Protein AF-A0A7Y4T5N9-F1 (afdb_monomer)

Mean predicted aligned error: 11.39 Å

pLDDT: mean 72.99, std 21.0, range [27.33, 95.25]

Secondary structure (DSSP, 8-state):
------------S----BSS-----TTTHHHHHHHHTS---S-EEEEE-TT-SSB-TTTT--SS-TTEEEEE----TTGGGT-HHHHHHHHHHHHHT--

Radius of gyration: 16.9 Å; Cα contacts (8 Å, |Δi|>4): 112; chains: 1; bounding box: 36×58×36 Å

Nearest PDB structures (foldseek):
  6s6e-assembly2_B  TM=6.732E-01  e=2.673E+00  synthetic construct
  7qxr-assembly2_B  TM=7.041E-01  e=4.263E+00  synthetic construct
  7ome-assembly1_A  TM=6.349E-01  e=3.988E+00  synthetic construct
  5h3b-assembly2_B  TM=4.689E-01  e=6.360E+00  Haemophilus influenzae Rd KW20

Solvent-accessible surface area (backbone atoms only — not comparable to full-atom values): 6291 Å² total; per-residue (Å²): 135,90,79,92,77,78,91,79,70,92,76,63,32,45,46,90,50,56,72,81,65,92,69,81,49,84,77,54,54,62,56,52,53,58,56,28,59,55,80,79,93,62,86,41,76,41,75,42,21,87,60,28,84,59,47,34,42,74,16,68,46,50,91,60,54,88,67,52,47,78,44,83,48,94,37,41,63,75,41,57,81,68,36,68,70,51,51,49,51,51,50,52,56,58,61,68,72,76,118

Foldseek 3Di:
DDDDDDPPDDDFWAAFDWDPDPPPPVPVVVVSRVVRNDDDPDQAEQEFECQENTTHRVSSDTPPDPRYHYHYDHDYPVCCVPPPVNVVVVCVVVVVVPD

Sequence (99 aa):
MVPRGSPRGEGGPLKLLQKRLRRRCDVCLPRVDERNRRLIRVPVTAIWSRADGIVDWRACIDPHDRDIDHVEVRATHLSLGFDPHVLRIVANRLGTQNR

Structure (mmCIF, N/CA/C/O backbone):
data_AF-A0A7Y4T5N9-F1
#
_entry.id   AF-A0A7Y4T5N9-F1
#
loop_
_atom_site.group_PDB
_atom_site.id
_atom_site.type_symbol
_atom_site.label_atom_id
_atom_site.label_alt_id
_atom_site.label_comp_id
_atom_site.label_asym_id
_atom_site.label_entity_id
_atom_site.label_seq_id
_atom_site.pdbx_PDB_ins_code
_atom_site.Cartn_x
_atom_site.Cartn_y
_atom_site.Cartn_z
_atom_site.occupancy
_atom_site.B_iso_or_equiv
_atom_site.auth_seq_id
_atom_site.auth_comp_id
_atom_site.auth_asym_id
_atom_site.auth_atom_id
_atom_site.pdbx_PDB_model_num
ATOM 1 N N . MET A 1 1 ? 2.273 -46.157 7.902 1.00 27.33 1 MET A N 1
ATOM 2 C CA . MET A 1 1 ? 1.636 -46.360 6.586 1.00 27.33 1 MET A CA 1
ATOM 3 C C . MET A 1 1 ? 1.340 -44.979 5.989 1.00 27.33 1 MET A C 1
ATOM 5 O O . MET A 1 1 ? 0.471 -44.322 6.528 1.00 27.33 1 MET A O 1
ATOM 9 N N . VAL A 1 2 ? 2.105 -44.576 4.948 1.00 37.97 2 VAL A N 1
ATOM 10 C CA . VAL A 1 2 ? 1.936 -43.435 3.984 1.00 37.97 2 VAL A CA 1
ATOM 11 C C . VAL A 1 2 ? 1.943 -41.975 4.540 1.00 37.97 2 VAL A C 1
ATOM 13 O O . VAL A 1 2 ? 1.308 -41.729 5.553 1.00 37.97 2 VAL A O 1
ATOM 16 N N . PRO A 1 3 ? 2.524 -40.954 3.854 1.00 44.34 3 PRO A N 1
ATOM 17 C CA . PRO A 1 3 ? 3.804 -40.896 3.136 1.00 44.34 3 PRO A CA 1
ATOM 18 C C . PRO A 1 3 ? 4.675 -39.652 3.470 1.00 44.34 3 PRO A C 1
ATOM 20 O O . PRO A 1 3 ? 4.283 -38.711 4.153 1.00 44.34 3 PRO A O 1
ATOM 23 N N . ARG A 1 4 ? 5.868 -39.657 2.864 1.00 43.62 4 ARG A N 1
ATOM 24 C CA . ARG A 1 4 ? 6.808 -38.544 2.666 1.00 43.62 4 ARG A CA 1
ATOM 25 C C . ARG A 1 4 ? 6.113 -37.321 2.041 1.00 43.62 4 ARG A C 1
ATOM 27 O O . ARG A 1 4 ? 5.501 -37.444 0.983 1.00 43.62 4 ARG A O 1
ATOM 34 N N . GLY A 1 5 ? 6.302 -36.148 2.641 1.00 29.03 5 GLY A N 1
ATOM 35 C CA . GLY A 1 5 ? 6.048 -34.839 2.038 1.00 29.03 5 GLY A CA 1
ATOM 36 C C . GLY A 1 5 ? 7.304 -33.979 2.178 1.00 29.03 5 GLY A C 1
ATOM 37 O O . GLY A 1 5 ? 7.780 -33.753 3.283 1.00 29.03 5 GLY A O 1
ATOM 38 N N . SER A 1 6 ? 7.885 -33.590 1.049 1.00 35.12 6 SER A N 1
ATOM 39 C CA . SER A 1 6 ? 9.16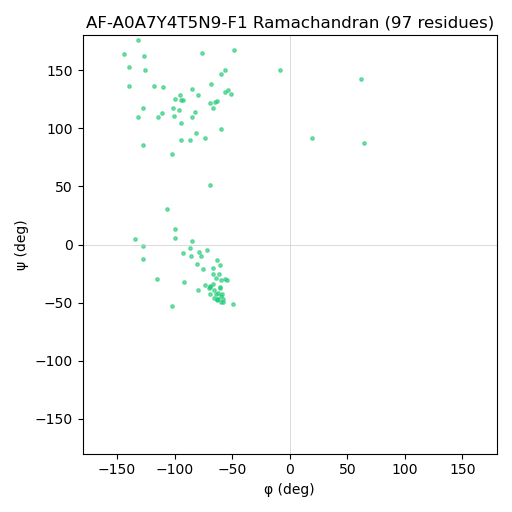3 -32.883 0.893 1.00 35.12 6 SER A CA 1
ATOM 40 C C . SER A 1 6 ? 9.229 -31.557 1.673 1.00 35.12 6 SER A C 1
ATOM 42 O O . SER A 1 6 ? 8.201 -30.881 1.761 1.00 35.12 6 SER A O 1
ATOM 44 N N . PRO A 1 7 ? 10.412 -31.097 2.139 1.00 34.56 7 PRO A N 1
ATOM 45 C CA . PRO A 1 7 ? 10.547 -29.763 2.708 1.00 34.56 7 PRO A CA 1
ATOM 46 C C . PRO A 1 7 ? 10.499 -28.756 1.553 1.00 34.56 7 PRO A C 1
ATOM 48 O O . PRO A 1 7 ? 11.499 -28.477 0.893 1.00 34.56 7 PRO A O 1
ATOM 51 N N . ARG A 1 8 ? 9.305 -28.257 1.226 1.00 36.78 8 ARG A N 1
ATOM 52 C CA . ARG A 1 8 ? 9.162 -27.151 0.277 1.00 36.78 8 ARG A CA 1
ATOM 53 C C . ARG A 1 8 ? 9.421 -25.836 1.003 1.00 36.78 8 ARG A C 1
ATOM 55 O O . ARG A 1 8 ? 8.516 -25.270 1.595 1.00 36.78 8 ARG A O 1
ATOM 62 N N . GLY A 1 9 ? 10.669 -25.390 0.880 1.00 32.03 9 GLY A N 1
ATOM 63 C CA . GLY A 1 9 ? 11.011 -24.012 0.528 1.00 32.03 9 GLY A CA 1
ATOM 64 C C . GLY A 1 9 ? 10.603 -22.941 1.529 1.00 32.03 9 GLY A C 1
ATOM 65 O O . GLY A 1 9 ? 9.570 -22.298 1.379 1.00 32.03 9 GLY A O 1
ATOM 66 N N . GLU A 1 10 ? 11.491 -22.711 2.487 1.00 32.44 10 GLU A N 1
ATOM 67 C CA . GLU A 1 10 ? 11.566 -21.508 3.314 1.00 32.44 10 GLU A CA 1
ATOM 68 C C . GLU A 1 10 ? 11.627 -20.243 2.442 1.00 32.44 10 GLU A C 1
ATOM 70 O O . GLU A 1 10 ? 12.389 -20.203 1.475 1.00 32.44 10 GLU A O 1
ATOM 75 N N . GLY A 1 11 ? 10.821 -19.219 2.745 1.00 29.94 11 GLY A N 1
ATOM 76 C CA . GLY A 1 11 ? 10.531 -18.178 1.751 1.00 29.94 11 GLY A CA 1
ATOM 77 C C . GLY A 1 11 ? 10.590 -16.696 2.131 1.00 29.94 11 GLY A C 1
ATOM 78 O O . GLY A 1 11 ? 10.220 -15.955 1.243 1.00 29.94 11 GLY A O 1
ATOM 79 N N . GLY A 1 12 ? 10.997 -16.287 3.350 1.00 36.72 12 GLY A N 1
ATOM 80 C CA . GLY A 1 12 ? 10.966 -14.940 4.017 1.00 36.72 12 GLY A CA 1
ATOM 81 C C . GLY A 1 12 ? 10.576 -13.591 3.301 1.00 36.72 12 GLY A C 1
ATOM 82 O O . GLY A 1 12 ? 10.897 -13.423 2.132 1.00 36.72 12 GLY A O 1
ATOM 83 N N . PRO A 1 13 ? 9.996 -12.584 4.024 1.00 53.25 13 PRO A N 1
ATOM 84 C CA . PRO A 1 13 ? 9.139 -11.443 3.582 1.00 53.25 13 PRO A CA 1
ATOM 85 C C . PRO A 1 13 ? 9.412 -10.474 2.405 1.00 53.25 13 PRO A C 1
ATOM 87 O O . PRO A 1 13 ? 10.510 -10.348 1.882 1.00 53.25 13 PRO A O 1
ATOM 90 N N . LEU A 1 14 ? 8.357 -9.707 2.060 1.00 40.00 14 LEU A N 1
ATOM 91 C CA . LEU A 1 14 ? 8.236 -8.465 1.247 1.00 40.00 14 LEU A CA 1
ATOM 92 C C . LEU A 1 14 ? 9.378 -8.117 0.285 1.00 40.00 14 LEU A C 1
ATOM 94 O O . LEU A 1 14 ? 10.300 -7.367 0.612 1.00 40.00 14 LEU A O 1
ATOM 98 N N . LYS A 1 15 ? 9.285 -8.559 -0.971 1.00 44.22 15 LYS A N 1
ATOM 99 C CA . LYS A 1 15 ? 10.262 -8.158 -1.994 1.00 44.22 15 LYS A CA 1
ATOM 100 C C . LYS A 1 15 ? 10.167 -6.640 -2.185 1.00 44.22 15 LYS A C 1
ATOM 102 O O . LYS A 1 15 ? 9.126 -6.133 -2.530 1.00 44.22 15 LYS A O 1
ATOM 107 N N . LEU A 1 16 ? 11.228 -5.862 -2.035 1.00 44.16 16 LEU A N 1
ATOM 108 C CA . LEU A 1 16 ? 11.256 -4.515 -2.621 1.00 44.16 16 LEU A CA 1
ATOM 109 C C . LEU A 1 16 ? 11.947 -4.652 -3.973 1.00 44.16 16 LEU A C 1
ATOM 111 O O . LEU A 1 16 ? 13.170 -4.581 -4.045 1.00 44.16 16 LEU A O 1
ATOM 115 N N . LEU A 1 17 ? 11.189 -4.914 -5.045 1.00 41.47 17 LEU A N 1
ATOM 116 C CA . LEU A 1 17 ? 11.773 -5.000 -6.385 1.00 41.47 17 LEU A CA 1
ATOM 117 C C . LEU A 1 17 ? 10.984 -4.178 -7.410 1.00 41.47 17 LEU A C 1
ATOM 119 O O . LEU A 1 17 ? 9.865 -4.509 -7.798 1.00 41.47 17 LEU A O 1
ATOM 123 N N . GLN A 1 18 ? 11.617 -3.086 -7.841 1.00 46.84 18 GLN A N 1
ATOM 124 C CA . GLN A 1 18 ? 11.142 -2.161 -8.866 1.00 46.84 18 GLN A CA 1
ATOM 125 C C . GLN A 1 18 ? 11.139 -2.820 -10.251 1.00 46.84 18 GLN A C 1
ATOM 127 O O . GLN A 1 18 ? 12.073 -3.526 -10.639 1.00 46.84 18 GLN A O 1
ATOM 132 N N . LYS A 1 19 ? 10.077 -2.573 -11.022 1.00 43.44 19 LYS A N 1
ATOM 133 C CA . LYS A 1 19 ? 9.712 -3.379 -12.197 1.00 43.44 19 LYS A CA 1
ATOM 134 C C . LYS A 1 19 ? 10.385 -2.969 -13.515 1.00 43.44 19 LYS A C 1
ATOM 136 O O . LYS A 1 19 ? 10.165 -3.638 -14.521 1.00 43.44 19 LYS A O 1
ATOM 141 N N . ARG A 1 20 ? 11.202 -1.907 -13.562 1.00 42.50 20 ARG A N 1
ATOM 142 C CA . ARG A 1 20 ? 11.704 -1.368 -14.851 1.00 42.50 20 ARG A CA 1
ATOM 143 C C . ARG A 1 20 ? 13.208 -1.179 -15.019 1.00 42.50 20 ARG A C 1
ATOM 145 O O . ARG A 1 20 ? 13.639 -0.873 -16.123 1.00 42.50 20 ARG A O 1
ATOM 152 N N . LEU A 1 21 ? 14.016 -1.472 -14.004 1.00 45.62 21 LEU A N 1
ATOM 153 C CA . LEU A 1 21 ? 15.474 -1.532 -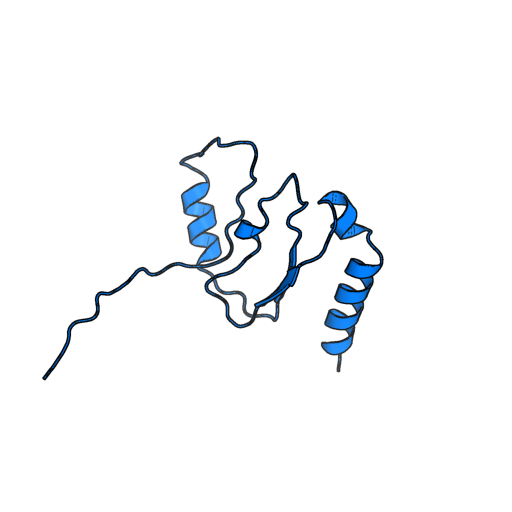14.131 1.00 45.62 21 LEU A CA 1
ATOM 154 C C . LEU A 1 21 ? 15.951 -2.876 -13.581 1.00 45.62 21 LEU A C 1
ATOM 156 O O . LEU A 1 21 ? 16.328 -2.996 -12.421 1.00 45.62 21 LEU A O 1
ATOM 160 N N . ARG A 1 22 ? 15.944 -3.910 -14.433 1.00 49.62 22 ARG A N 1
ATOM 161 C CA . ARG A 1 22 ? 16.587 -5.211 -14.170 1.00 49.62 22 ARG A CA 1
ATOM 162 C C . ARG A 1 22 ? 18.117 -5.082 -14.164 1.00 49.62 22 ARG A C 1
ATOM 164 O O . ARG A 1 22 ? 18.809 -5.833 -14.839 1.00 49.62 22 ARG A O 1
ATOM 171 N N . ARG A 1 23 ? 18.674 -4.145 -13.400 1.00 51.66 23 ARG A N 1
ATOM 172 C CA . ARG A 1 23 ? 20.056 -4.276 -12.947 1.00 51.66 23 ARG A CA 1
ATOM 173 C C . ARG A 1 23 ? 19.988 -5.095 -11.670 1.00 51.66 23 ARG A C 1
ATOM 175 O O . ARG A 1 23 ? 19.796 -4.553 -10.586 1.00 51.66 23 ARG A O 1
ATOM 182 N N . ARG A 1 24 ? 20.070 -6.423 -11.817 1.00 58.50 24 ARG A N 1
ATOM 183 C CA . ARG A 1 24 ? 20.454 -7.285 -10.697 1.00 58.50 24 ARG A CA 1
ATOM 184 C C . ARG A 1 24 ? 21.838 -6.809 -10.281 1.00 58.50 24 ARG A C 1
ATOM 186 O O . ARG A 1 24 ? 22.811 -7.069 -10.972 1.00 58.50 24 ARG A O 1
ATOM 193 N N . CYS A 1 25 ? 21.901 -6.002 -9.235 1.00 60.84 25 CYS A N 1
ATOM 194 C CA . CYS A 1 25 ? 23.158 -5.777 -8.560 1.00 60.84 25 CYS A CA 1
ATOM 195 C C . CYS A 1 25 ? 23.333 -6.959 -7.609 1.00 60.84 25 CYS A C 1
ATOM 197 O O . CYS A 1 25 ? 22.555 -7.122 -6.667 1.00 60.84 25 CYS A O 1
ATOM 199 N N . ASP A 1 26 ? 24.345 -7.783 -7.862 1.00 63.59 26 ASP A N 1
ATOM 200 C CA . ASP A 1 26 ? 24.672 -8.939 -7.013 1.00 63.59 26 ASP A CA 1
ATOM 201 C C . ASP A 1 26 ? 25.012 -8.514 -5.575 1.00 63.59 26 ASP A C 1
ATOM 203 O O . ASP A 1 26 ? 24.925 -9.298 -4.638 1.00 63.59 26 ASP A O 1
ATOM 207 N N . VAL A 1 27 ? 25.323 -7.230 -5.391 1.00 66.12 27 VAL A N 1
ATOM 208 C CA . VAL A 1 27 ? 25.676 -6.625 -4.108 1.00 66.12 27 VAL A CA 1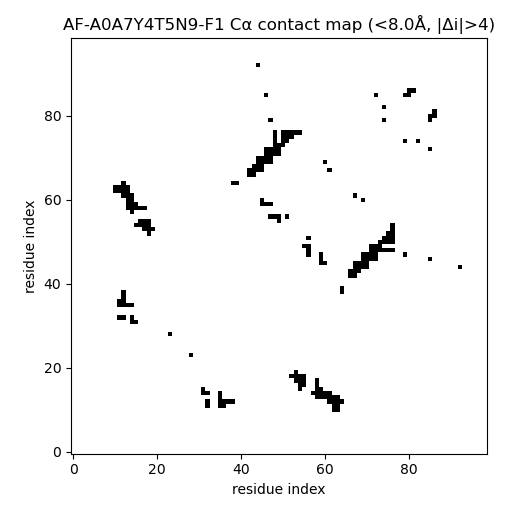
ATOM 209 C C . VAL A 1 27 ? 24.455 -6.314 -3.231 1.00 66.12 27 VAL A C 1
ATOM 211 O O . VAL A 1 27 ? 24.521 -6.476 -2.016 1.00 66.12 27 VAL A O 1
ATOM 214 N N . CYS A 1 28 ? 23.334 -5.837 -3.791 1.00 67.56 28 CYS A N 1
ATOM 215 C CA . CYS A 1 28 ? 22.221 -5.340 -2.962 1.00 67.56 28 CYS A CA 1
ATOM 216 C C . CYS A 1 28 ? 21.177 -6.417 -2.648 1.00 67.56 28 CYS A C 1
ATOM 218 O O . CYS A 1 28 ? 20.591 -6.390 -1.567 1.00 67.56 2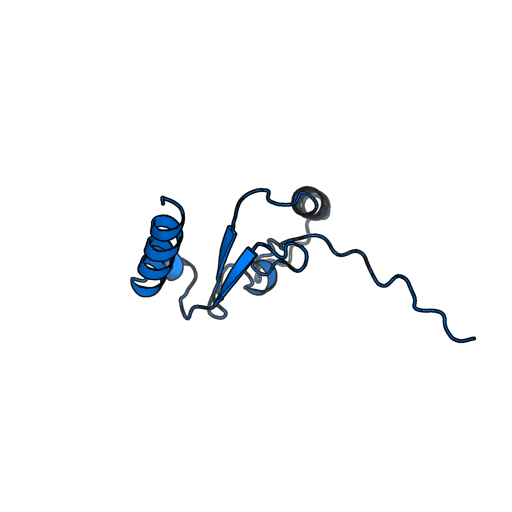8 CYS A O 1
ATOM 220 N N . LEU A 1 29 ? 20.955 -7.369 -3.561 1.00 71.75 29 LEU A N 1
ATOM 221 C CA . LEU A 1 29 ? 19.916 -8.394 -3.405 1.00 71.75 29 LEU A CA 1
ATOM 222 C C . LEU A 1 29 ? 20.086 -9.239 -2.128 1.00 71.75 29 LEU A C 1
ATOM 224 O O . LEU A 1 29 ? 19.112 -9.333 -1.382 1.00 71.75 29 LEU A O 1
ATOM 228 N N . PRO A 1 30 ? 21.289 -9.751 -1.787 1.00 76.94 30 PRO A N 1
ATOM 229 C CA . PRO A 1 30 ? 21.466 -10.527 -0.558 1.00 76.94 30 PRO A CA 1
ATOM 230 C C . PRO A 1 30 ? 21.136 -9.722 0.704 1.00 76.94 30 PRO A C 1
ATOM 232 O O . PRO A 1 30 ? 20.532 -10.242 1.637 1.00 76.94 30 PRO A O 1
ATOM 235 N N . ARG A 1 31 ? 21.472 -8.424 0.716 1.00 76.44 31 ARG A N 1
ATOM 236 C CA . ARG A 1 31 ? 21.191 -7.529 1.847 1.00 76.44 31 ARG A CA 1
ATOM 237 C C . ARG A 1 31 ? 19.699 -7.231 2.002 1.00 76.44 31 ARG A C 1
ATOM 239 O O . ARG A 1 31 ? 19.216 -7.111 3.126 1.00 76.44 31 ARG A O 1
ATOM 246 N N . VAL A 1 32 ? 18.974 -7.091 0.893 1.00 76.19 32 VAL A N 1
ATOM 247 C CA . VAL A 1 32 ? 17.514 -6.913 0.913 1.00 76.19 32 VAL A CA 1
ATOM 248 C C . VAL A 1 32 ? 16.842 -8.175 1.447 1.00 76.19 32 VAL A C 1
ATOM 250 O O . VAL A 1 32 ? 16.019 -8.072 2.353 1.00 76.19 32 VAL A O 1
ATOM 253 N N . ASP A 1 33 ? 17.253 -9.350 0.969 1.00 76.81 33 ASP A N 1
ATOM 254 C CA . ASP A 1 33 ? 16.715 -10.632 1.433 1.00 76.81 33 ASP A CA 1
ATOM 255 C C . ASP A 1 33 ? 17.002 -10.863 2.925 1.00 76.81 33 ASP A C 1
ATOM 257 O O . ASP A 1 33 ? 16.121 -11.283 3.676 1.00 76.81 33 ASP A O 1
ATOM 261 N N . GLU A 1 34 ? 18.209 -10.540 3.398 1.00 82.12 34 GLU A N 1
ATOM 262 C CA . GLU A 1 34 ? 18.551 -10.649 4.818 1.00 82.12 34 GLU A CA 1
ATOM 263 C C . GLU A 1 34 ? 17.726 -9.698 5.696 1.00 82.12 34 GLU A C 1
ATOM 265 O O . GLU A 1 34 ? 17.224 -10.106 6.747 1.00 82.12 34 GLU A O 1
ATOM 270 N N . ARG A 1 35 ? 17.527 -8.446 5.263 1.00 80.75 35 ARG A N 1
ATOM 271 C CA . ARG A 1 35 ? 16.644 -7.497 5.960 1.00 80.75 35 ARG A CA 1
ATOM 272 C C . ARG A 1 35 ? 15.224 -8.037 6.036 1.00 80.75 35 ARG A C 1
ATOM 274 O O . ARG A 1 35 ? 14.599 -7.960 7.089 1.00 80.75 35 ARG A O 1
ATOM 281 N N . ASN A 1 36 ? 14.735 -8.575 4.929 1.00 78.19 36 ASN A N 1
ATOM 282 C CA . ASN A 1 36 ? 13.382 -9.083 4.813 1.00 78.19 36 ASN A CA 1
ATOM 283 C C . ASN A 1 36 ? 13.117 -10.282 5.724 1.00 78.19 36 ASN A C 1
ATOM 285 O O . ASN A 1 36 ? 12.012 -10.419 6.221 1.00 78.19 36 ASN A O 1
ATOM 289 N N . ARG A 1 37 ? 14.121 -11.101 6.051 1.00 79.12 37 ARG A N 1
ATOM 290 C CA . ARG A 1 37 ? 13.964 -12.203 7.022 1.00 79.12 37 ARG A CA 1
ATOM 291 C C . ARG A 1 37 ? 13.621 -11.743 8.443 1.00 79.12 37 ARG A C 1
ATOM 293 O O . ARG A 1 37 ? 13.244 -12.570 9.270 1.00 79.12 37 ARG A O 1
ATOM 300 N N . ARG A 1 38 ? 13.758 -10.452 8.757 1.00 81.56 38 ARG A N 1
ATOM 301 C CA . ARG A 1 38 ? 13.377 -9.900 10.059 1.00 81.56 38 ARG A CA 1
ATOM 302 C C . ARG A 1 38 ? 11.889 -9.558 10.050 1.00 81.56 38 ARG A C 1
ATOM 304 O O . ARG A 1 38 ? 11.487 -8.593 9.409 1.00 81.56 38 ARG A O 1
ATOM 311 N N . LEU A 1 39 ? 11.109 -10.340 10.795 1.00 78.88 39 LEU A N 1
ATOM 312 C CA . LEU A 1 39 ? 9.672 -10.122 10.969 1.00 78.88 39 LEU A CA 1
ATOM 313 C C . LEU A 1 39 ? 9.376 -8.752 11.580 1.00 78.88 39 LEU A C 1
ATOM 315 O O . LEU A 1 39 ? 10.132 -8.246 12.421 1.00 78.88 39 LEU A O 1
ATOM 319 N N . ILE A 1 40 ? 8.249 -8.180 11.173 1.00 82.00 40 ILE A N 1
ATOM 320 C CA . ILE A 1 40 ? 7.753 -6.930 11.726 1.00 82.00 40 ILE A CA 1
ATOM 321 C C . ILE A 1 40 ? 6.959 -7.279 12.992 1.00 82.00 40 ILE A C 1
ATOM 323 O O . ILE A 1 40 ? 6.204 -8.239 13.023 1.00 82.00 40 ILE A O 1
ATOM 327 N N . ARG A 1 41 ? 7.191 -6.552 14.091 1.00 84.12 41 ARG A N 1
ATOM 328 C CA . ARG A 1 41 ? 6.573 -6.852 15.404 1.00 84.12 41 ARG A CA 1
ATOM 329 C C . ARG A 1 41 ? 5.369 -5.972 15.730 1.00 84.12 41 ARG A C 1
ATOM 331 O O . ARG A 1 41 ? 4.901 -5.970 16.862 1.00 84.12 41 ARG A O 1
ATOM 338 N N . VAL A 1 42 ? 4.956 -5.155 14.774 1.00 83.25 42 VAL A N 1
ATOM 339 C CA . VAL A 1 42 ? 3.852 -4.211 14.910 1.00 83.25 42 VAL A CA 1
ATOM 340 C C . VAL A 1 42 ? 2.864 -4.473 13.782 1.00 83.25 42 VAL A C 1
ATOM 342 O O . VAL A 1 42 ? 3.312 -4.868 12.705 1.00 83.25 42 VAL A O 1
ATOM 345 N N . PRO A 1 43 ? 1.562 -4.223 13.987 1.00 85.31 43 PRO A N 1
ATOM 346 C CA . PRO A 1 43 ? 0.574 -4.385 12.932 1.00 85.31 43 PRO A CA 1
ATOM 347 C C . PRO A 1 43 ? 0.938 -3.537 11.712 1.00 85.31 43 PRO A C 1
ATOM 349 O O . PRO A 1 43 ? 1.223 -2.341 11.835 1.00 85.31 43 PRO A O 1
ATOM 352 N N . VAL A 1 44 ? 0.912 -4.144 10.527 1.00 87.88 44 VAL A N 1
ATOM 353 C CA . VAL A 1 44 ? 1.214 -3.451 9.269 1.00 87.88 44 VAL A CA 1
ATOM 354 C C . VAL A 1 44 ? -0.001 -3.485 8.362 1.00 87.88 44 VAL A C 1
ATOM 356 O O . VAL A 1 44 ? -0.641 -4.514 8.177 1.00 87.88 44 VAL A O 1
ATOM 359 N N . THR A 1 45 ? -0.300 -2.350 7.738 1.00 90.56 45 THR A N 1
ATOM 360 C CA . THR A 1 45 ? -1.230 -2.292 6.610 1.00 90.56 45 THR A CA 1
ATOM 361 C C . THR A 1 45 ? -0.446 -1.968 5.345 1.00 90.56 45 THR A C 1
ATOM 363 O O . THR A 1 45 ? 0.093 -0.871 5.202 1.00 90.56 45 THR A O 1
ATOM 366 N N . ALA A 1 46 ? -0.377 -2.924 4.423 1.00 90.94 46 ALA A N 1
ATOM 367 C CA . ALA A 1 46 ? 0.274 -2.774 3.131 1.00 90.94 46 ALA A CA 1
ATOM 368 C C . ALA A 1 46 ? -0.760 -2.361 2.073 1.00 90.94 46 ALA A C 1
ATOM 370 O O . ALA A 1 46 ? -1.547 -3.181 1.601 1.00 90.94 46 ALA A O 1
ATOM 371 N N . ILE A 1 47 ? -0.750 -1.084 1.684 1.00 93.31 47 ILE A N 1
ATOM 372 C CA . ILE A 1 47 ? -1.609 -0.549 0.619 1.00 93.31 47 ILE A CA 1
ATOM 373 C C . ILE A 1 47 ? -0.834 -0.575 -0.701 1.00 93.31 47 ILE A C 1
ATOM 375 O O . ILE A 1 47 ? 0.258 -0.016 -0.789 1.00 93.31 47 ILE A O 1
ATOM 379 N N . TRP A 1 48 ? -1.382 -1.216 -1.732 1.00 92.75 48 TRP A N 1
ATOM 380 C CA . TRP A 1 48 ? -0.703 -1.390 -3.021 1.00 92.75 48 TRP A CA 1
ATOM 381 C C . TRP A 1 48 ? -1.669 -1.310 -4.202 1.00 92.75 48 TRP A C 1
ATOM 383 O O . TRP A 1 48 ? -2.882 -1.423 -4.049 1.00 92.75 48 TRP A O 1
ATOM 393 N N . SER A 1 49 ? -1.132 -1.117 -5.408 1.00 92.31 49 SER A N 1
ATOM 394 C CA . SER A 1 49 ? -1.931 -0.996 -6.630 1.00 92.31 49 SER A CA 1
ATOM 395 C C . SER A 1 49 ? -1.295 -1.726 -7.802 1.00 92.31 49 SER A C 1
ATOM 397 O O . SER A 1 49 ? -0.105 -1.577 -8.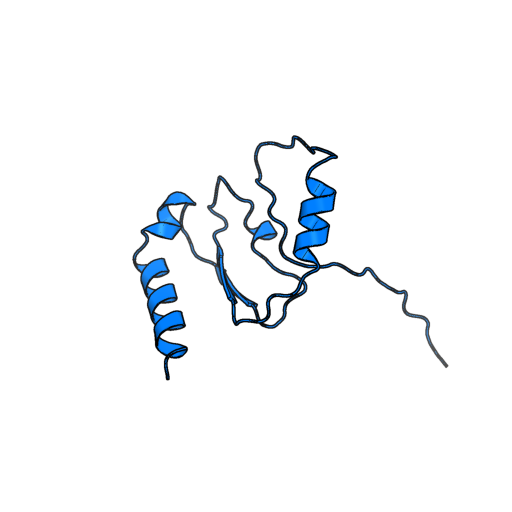073 1.00 92.31 49 SER A O 1
ATOM 399 N N . ARG A 1 50 ? -2.105 -2.458 -8.578 1.00 91.19 50 ARG A N 1
ATOM 400 C CA . ARG A 1 50 ? -1.645 -3.066 -9.843 1.00 91.19 50 ARG A CA 1
ATOM 401 C C . ARG A 1 50 ? -1.308 -2.036 -10.917 1.00 91.19 50 ARG A C 1
ATOM 403 O O . ARG A 1 50 ? -0.590 -2.378 -11.854 1.00 91.19 50 ARG A O 1
ATOM 410 N N . ALA A 1 51 ? -1.833 -0.818 -10.786 1.00 89.12 51 ALA A N 1
ATOM 411 C CA . ALA A 1 51 ? -1.551 0.306 -11.674 1.00 89.12 51 ALA A CA 1
ATOM 412 C C . ALA A 1 51 ? -0.271 1.074 -11.281 1.00 89.12 51 ALA A C 1
ATOM 414 O O . ALA A 1 51 ? 0.053 2.080 -11.914 1.00 89.12 51 ALA A O 1
ATOM 415 N N . ASP A 1 52 ? 0.467 0.623 -10.259 1.00 87.50 52 ASP A N 1
ATOM 416 C CA . ASP A 1 52 ? 1.783 1.169 -9.930 1.00 87.50 52 ASP A CA 1
ATOM 417 C C . ASP A 1 52 ? 2.792 0.853 -11.054 1.00 87.50 52 ASP A C 1
ATOM 419 O O . ASP A 1 52 ? 3.068 -0.305 -11.383 1.00 87.50 52 ASP A O 1
ATOM 423 N N . GLY A 1 53 ? 3.310 1.911 -11.684 1.00 85.00 53 GLY A N 1
ATOM 424 C CA . GLY A 1 53 ? 4.307 1.830 -12.753 1.00 85.00 53 GLY A CA 1
ATOM 425 C C . GLY A 1 53 ? 5.763 1.915 -12.278 1.00 85.00 53 GLY A C 1
ATOM 426 O O . GLY A 1 53 ? 6.668 1.735 -13.094 1.00 85.00 53 GLY A O 1
ATOM 427 N N . ILE A 1 54 ? 5.996 2.198 -10.994 1.00 88.12 54 ILE A N 1
ATOM 428 C CA . ILE A 1 54 ? 7.317 2.402 -10.383 1.00 88.12 54 ILE A CA 1
ATOM 429 C C . ILE A 1 54 ? 7.738 1.146 -9.612 1.00 88.12 54 ILE A C 1
ATOM 431 O O . ILE A 1 54 ? 8.811 0.582 -9.857 1.00 88.12 54 ILE A O 1
ATOM 435 N N . VAL A 1 55 ? 6.875 0.666 -8.717 1.00 83.56 55 VAL A N 1
ATOM 436 C CA . VAL A 1 55 ? 7.122 -0.500 -7.858 1.00 83.56 55 VAL A CA 1
ATOM 437 C C . VAL A 1 55 ? 6.236 -1.666 -8.302 1.00 83.56 55 VAL A C 1
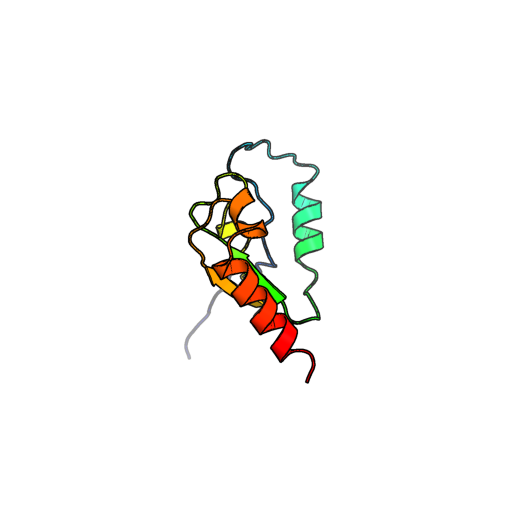ATOM 439 O O . VAL A 1 55 ? 5.054 -1.485 -8.578 1.00 83.56 55 VAL A O 1
ATOM 442 N N . ASP A 1 56 ? 6.783 -2.887 -8.399 1.00 85.38 56 ASP A N 1
ATOM 443 C CA . ASP A 1 56 ? 5.939 -4.058 -8.679 1.00 85.38 56 ASP A CA 1
ATOM 444 C C . ASP A 1 56 ? 5.058 -4.345 -7.459 1.00 85.38 56 ASP A C 1
ATOM 446 O O . ASP A 1 56 ? 5.566 -4.624 -6.379 1.00 85.38 56 ASP A O 1
ATOM 450 N N . TRP A 1 57 ? 3.739 -4.336 -7.625 1.00 85.19 57 TRP A N 1
ATOM 451 C CA . TRP A 1 57 ? 2.803 -4.620 -6.536 1.00 85.19 57 TRP A CA 1
ATOM 452 C C . TRP A 1 57 ? 3.035 -5.972 -5.853 1.00 85.19 57 TRP A C 1
ATOM 454 O O . TRP A 1 57 ? 2.789 -6.108 -4.661 1.00 85.19 57 TRP A O 1
ATOM 464 N N . ARG A 1 58 ? 3.551 -6.976 -6.582 1.00 85.06 58 ARG A N 1
ATOM 465 C CA . ARG A 1 58 ? 3.892 -8.293 -6.006 1.00 85.06 58 ARG A CA 1
ATOM 466 C C . ARG A 1 58 ? 4.958 -8.192 -4.930 1.00 85.06 58 ARG A C 1
ATOM 468 O O . ARG A 1 58 ? 5.084 -9.076 -4.094 1.00 85.06 58 ARG A O 1
ATOM 475 N N . ALA A 1 59 ? 5.760 -7.146 -5.022 1.00 81.50 59 ALA A N 1
ATOM 476 C CA . ALA A 1 59 ? 6.821 -6.858 -4.099 1.00 81.50 59 ALA A CA 1
ATOM 477 C C . ALA A 1 59 ? 6.238 -6.350 -2.754 1.00 81.50 59 ALA A C 1
ATOM 479 O O . ALA A 1 59 ? 6.671 -6.749 -1.677 1.00 81.50 59 ALA A O 1
ATOM 480 N N . CYS A 1 60 ? 5.132 -5.607 -2.812 1.00 80.62 60 CYS A N 1
ATOM 481 C CA . CYS A 1 60 ? 4.376 -5.151 -1.644 1.00 80.62 60 CYS A CA 1
ATOM 482 C C . CYS A 1 60 ? 3.586 -6.255 -0.916 1.00 80.62 60 CYS A C 1
ATOM 484 O O . CYS A 1 60 ? 2.975 -5.970 0.112 1.00 80.62 60 CYS A O 1
ATOM 486 N N . ILE A 1 61 ? 3.559 -7.485 -1.436 1.00 81.25 61 ILE A N 1
ATOM 487 C CA . ILE A 1 61 ? 2.894 -8.615 -0.782 1.00 81.25 61 ILE A CA 1
ATOM 488 C C . ILE A 1 61 ? 3.924 -9.398 0.019 1.00 81.25 61 ILE A C 1
ATOM 490 O O . ILE A 1 61 ? 4.968 -9.792 -0.503 1.00 81.25 61 ILE A O 1
ATOM 494 N N . ASP A 1 62 ? 3.596 -9.624 1.288 1.00 72.25 62 ASP A N 1
ATOM 495 C CA . ASP A 1 62 ? 4.397 -10.416 2.206 1.00 72.25 62 ASP A CA 1
ATOM 496 C C . ASP A 1 62 ? 3.869 -11.854 2.255 1.00 72.25 62 ASP A C 1
ATOM 498 O O . ASP A 1 62 ? 2.735 -12.058 2.686 1.00 72.25 62 ASP A O 1
ATOM 502 N N . PRO A 1 63 ? 4.641 -12.862 1.824 1.00 66.31 63 PRO A N 1
ATOM 503 C CA . PRO A 1 63 ? 4.234 -14.253 1.975 1.00 66.31 63 PRO A CA 1
ATOM 504 C C . PRO A 1 63 ? 4.454 -14.835 3.385 1.00 66.31 63 PRO A C 1
ATOM 506 O O . PRO A 1 63 ? 4.056 -15.974 3.626 1.00 66.31 63 PRO A O 1
ATOM 509 N N . HIS A 1 64 ? 5.102 -14.113 4.302 1.00 59.91 64 HIS A N 1
ATOM 510 C CA . HIS A 1 64 ? 5.633 -14.668 5.555 1.00 59.91 64 HIS A CA 1
ATOM 511 C C . HIS A 1 64 ? 4.979 -14.135 6.805 1.00 59.91 64 HIS A C 1
ATOM 513 O O . HIS A 1 64 ? 4.924 -14.846 7.809 1.00 59.91 64 HIS A O 1
ATOM 519 N N . ASP A 1 65 ? 4.504 -12.903 6.749 1.00 62.69 65 ASP A N 1
ATOM 520 C CA . ASP A 1 65 ? 3.911 -12.254 7.895 1.00 62.69 65 ASP A CA 1
ATOM 521 C C . ASP A 1 65 ? 2.383 -12.307 7.783 1.00 62.69 65 ASP A C 1
ATOM 523 O O . ASP A 1 65 ? 1.772 -11.713 6.892 1.00 62.69 65 ASP A O 1
ATOM 527 N N . ARG A 1 66 ? 1.772 -13.111 8.664 1.00 64.94 66 ARG A N 1
ATOM 528 C CA . ARG A 1 66 ? 0.315 -13.306 8.720 1.00 64.94 66 ARG A CA 1
ATOM 529 C C . ARG A 1 66 ? -0.405 -12.135 9.387 1.00 64.94 66 ARG A C 1
ATOM 531 O O . ARG A 1 66 ? -1.631 -12.116 9.338 1.00 64.94 66 ARG A O 1
ATOM 538 N N . ASP A 1 67 ? 0.333 -11.212 10.006 1.00 75.06 67 ASP A N 1
ATOM 539 C CA . ASP A 1 67 ? -0.210 -10.052 10.720 1.00 75.06 67 ASP A CA 1
ATOM 540 C C . ASP A 1 67 ? -0.157 -8.763 9.877 1.00 75.06 67 ASP A C 1
ATOM 542 O O . ASP A 1 67 ? -0.335 -7.646 10.369 1.00 75.06 67 ASP A O 1
ATOM 546 N N . ILE A 1 68 ? 0.089 -8.914 8.571 1.00 83.56 68 ILE A N 1
ATOM 547 C CA . ILE A 1 68 ? 0.028 -7.824 7.601 1.00 83.56 68 ILE A CA 1
ATOM 548 C C . ILE A 1 68 ? -1.305 -7.883 6.879 1.00 83.56 68 ILE A C 1
ATOM 550 O O . ILE A 1 68 ? -1.646 -8.887 6.255 1.00 83.56 68 ILE A O 1
ATOM 554 N N . ASP A 1 69 ? -2.029 -6.772 6.911 1.00 87.94 69 ASP A N 1
ATOM 555 C CA . ASP A 1 69 ? -3.239 -6.618 6.121 1.00 87.94 69 ASP A CA 1
ATOM 556 C C . ASP A 1 69 ? -2.931 -5.966 4.770 1.00 87.94 69 ASP A C 1
ATOM 558 O O . ASP A 1 69 ? -2.366 -4.870 4.700 1.00 87.94 69 ASP A O 1
ATOM 562 N N . HIS A 1 70 ? -3.314 -6.638 3.687 1.00 89.38 70 HIS A N 1
ATOM 563 C CA . HIS A 1 70 ? -3.041 -6.215 2.317 1.00 89.38 70 HIS A CA 1
ATOM 564 C C . HIS A 1 70 ? -4.282 -5.579 1.694 1.00 89.38 70 HIS A C 1
ATOM 566 O O . HIS A 1 70 ? -5.289 -6.243 1.459 1.00 89.38 70 HIS A O 1
ATOM 572 N N . VAL A 1 71 ? -4.181 -4.300 1.331 1.00 92.19 71 VAL A N 1
ATOM 573 C CA . VAL A 1 71 ? -5.279 -3.541 0.721 1.00 92.19 71 VAL A CA 1
ATOM 574 C C . VAL A 1 71 ? -4.913 -3.154 -0.712 1.00 92.19 71 VAL A C 1
ATOM 576 O O . VAL A 1 71 ? -4.057 -2.299 -0.941 1.00 92.19 71 VAL A O 1
ATOM 579 N N . GLU A 1 72 ? -5.580 -3.776 -1.687 1.00 93.69 72 GLU A N 1
ATOM 580 C CA . GLU A 1 72 ? -5.456 -3.407 -3.102 1.00 93.69 72 GLU A CA 1
ATOM 581 C C . GLU A 1 72 ? -6.313 -2.166 -3.407 1.00 93.69 72 GLU A C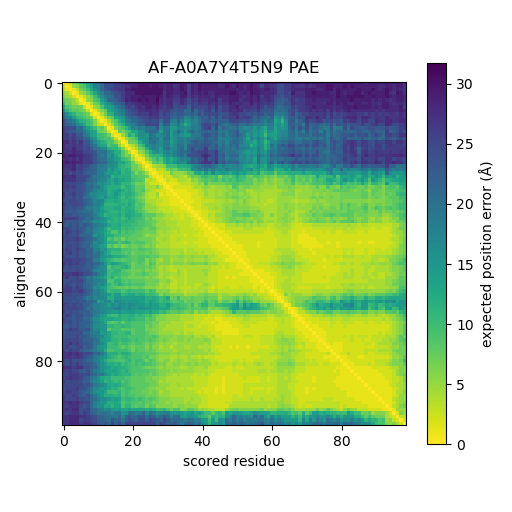 1
ATOM 583 O O . GLU A 1 72 ? -7.511 -2.133 -3.123 1.00 93.69 72 GLU A O 1
ATOM 588 N N . VAL A 1 73 ? -5.713 -1.154 -4.034 1.00 94.12 73 VAL A N 1
ATOM 589 C CA . VAL A 1 73 ? -6.397 0.058 -4.506 1.00 94.12 73 VAL A CA 1
ATOM 590 C C . VAL A 1 73 ? -6.108 0.311 -5.984 1.00 94.12 73 VAL A C 1
ATOM 592 O O . VAL A 1 73 ? -5.151 -0.207 -6.557 1.00 94.12 73 VAL A O 1
ATOM 595 N N . ARG A 1 74 ? -6.940 1.136 -6.625 1.00 94.25 74 ARG A N 1
ATOM 596 C CA . ARG A 1 74 ? -6.758 1.555 -8.021 1.00 94.25 74 ARG A CA 1
ATOM 597 C C . ARG A 1 74 ? -6.190 2.970 -8.086 1.00 94.25 74 ARG A C 1
ATOM 599 O O . ARG A 1 74 ? -6.919 3.914 -8.352 1.00 94.25 74 ARG A O 1
ATOM 606 N N . ALA A 1 75 ? -4.887 3.097 -7.856 1.00 90.81 75 ALA A N 1
ATOM 607 C CA . ALA A 1 75 ? -4.169 4.371 -7.912 1.00 90.81 75 ALA A CA 1
ATOM 608 C C . ALA A 1 75 ? -2.797 4.206 -8.584 1.00 90.81 75 ALA A C 1
ATOM 610 O O . ALA A 1 75 ? -2.210 3.126 -8.558 1.00 90.81 75 ALA A O 1
ATOM 611 N N . THR A 1 76 ? -2.263 5.259 -9.197 1.00 92.38 76 THR A N 1
ATOM 612 C CA . THR A 1 76 ? -0.854 5.265 -9.631 1.00 92.38 76 THR A CA 1
ATOM 613 C C . THR A 1 76 ? 0.066 5.482 -8.426 1.00 92.38 76 THR A C 1
ATOM 615 O O . THR A 1 76 ? -0.390 5.927 -7.375 1.00 92.38 76 THR A O 1
ATOM 618 N N . HIS A 1 77 ? 1.366 5.213 -8.580 1.00 91.44 77 HIS A N 1
ATOM 619 C CA . HIS A 1 77 ? 2.350 5.327 -7.495 1.00 91.44 77 HIS A CA 1
ATOM 620 C C . HIS A 1 77 ? 2.272 6.658 -6.731 1.00 91.44 77 HIS A C 1
ATOM 622 O O . HIS A 1 77 ? 2.156 6.673 -5.512 1.00 91.44 77 HIS A O 1
ATOM 628 N N . LEU A 1 78 ? 2.287 7.781 -7.458 1.00 92.75 78 LEU A N 1
ATOM 629 C CA . LEU A 1 78 ? 2.215 9.114 -6.852 1.00 92.75 78 LEU A CA 1
ATOM 630 C C . LEU A 1 78 ? 0.839 9.379 -6.240 1.00 92.75 78 LEU A C 1
ATOM 632 O O . LEU A 1 78 ? 0.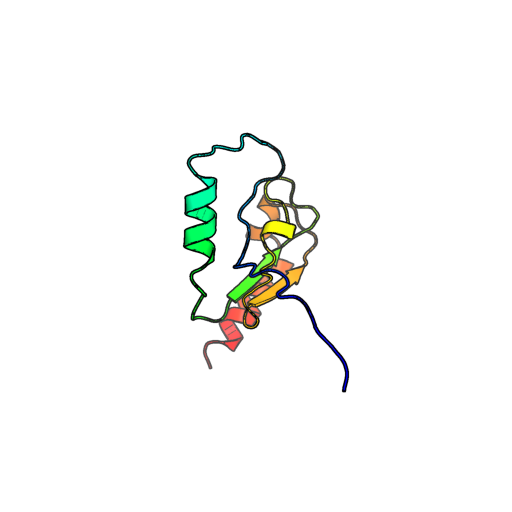741 9.983 -5.178 1.00 92.75 78 LEU A O 1
ATOM 636 N N . SER A 1 79 ? -0.222 8.888 -6.882 1.00 93.25 79 SER A N 1
ATOM 637 C CA . SER A 1 79 ? -1.588 9.061 -6.396 1.00 93.25 79 SER A CA 1
ATOM 638 C C . SER A 1 79 ? -1.840 8.315 -5.086 1.00 93.25 79 SER A C 1
ATOM 640 O O . SER A 1 79 ? -2.679 8.766 -4.320 1.00 93.25 79 SER A O 1
ATOM 642 N N . LEU A 1 80 ? -1.111 7.236 -4.772 1.00 92.50 80 LEU A N 1
ATOM 643 C CA . LEU A 1 80 ? -1.247 6.545 -3.480 1.00 92.50 80 LEU A CA 1
ATOM 644 C C . LEU A 1 80 ? -1.056 7.489 -2.280 1.00 92.50 80 LEU A C 1
ATOM 646 O O . LEU A 1 80 ? -1.684 7.280 -1.249 1.00 92.50 80 LEU A O 1
ATOM 650 N N . GLY A 1 81 ? -0.234 8.536 -2.411 1.00 91.75 81 GLY A N 1
ATOM 651 C CA . GLY A 1 81 ? -0.006 9.512 -1.340 1.00 91.75 81 GLY A CA 1
ATOM 652 C C . GLY A 1 81 ? -1.083 10.594 -1.197 1.00 91.75 81 GLY A C 1
ATOM 653 O O . GLY A 1 81 ? -1.134 11.251 -0.162 1.00 91.75 81 GLY A O 1
ATOM 654 N N . PHE A 1 82 ? -1.934 10.793 -2.209 1.00 93.19 82 PHE A N 1
ATOM 655 C CA . PHE A 1 82 ? -2.879 11.922 -2.269 1.00 93.19 82 PHE A CA 1
ATOM 656 C C . PHE A 1 82 ? -4.331 11.510 -2.514 1.00 93.19 82 PHE A C 1
ATOM 658 O O . PHE A 1 82 ? -5.238 12.326 -2.373 1.00 93.19 82 PHE A O 1
ATOM 665 N N . ASP A 1 83 ? -4.567 10.260 -2.900 1.00 94.69 83 ASP A N 1
ATOM 666 C CA . ASP A 1 83 ? -5.893 9.753 -3.209 1.00 94.69 83 ASP A CA 1
ATOM 667 C C . ASP A 1 83 ? -6.782 9.768 -1.943 1.00 94.69 83 ASP A C 1
ATOM 669 O O . ASP A 1 83 ? -6.434 9.138 -0.936 1.00 94.69 83 ASP A O 1
ATOM 673 N N . PRO A 1 84 ? -7.943 10.455 -1.958 1.00 94.75 84 PRO A N 1
ATOM 674 C CA . PRO A 1 84 ? -8.813 10.558 -0.785 1.00 94.75 84 PRO A CA 1
ATOM 675 C C . PRO A 1 84 ? -9.322 9.207 -0.269 1.00 94.75 84 PRO A C 1
ATOM 677 O O . PRO A 1 84 ? -9.556 9.046 0.931 1.00 94.75 84 PRO A O 1
ATOM 680 N N . HIS A 1 85 ? -9.502 8.222 -1.153 1.00 94.44 85 HIS A N 1
ATOM 681 C CA . HIS A 1 85 ? -9.896 6.874 -0.763 1.00 94.44 85 HIS A CA 1
ATOM 682 C C . HIS A 1 85 ? -8.758 6.177 -0.008 1.00 94.44 85 HIS A C 1
ATOM 684 O O . HIS A 1 85 ? -9.010 5.573 1.037 1.00 94.44 85 HIS A O 1
ATOM 690 N N . VAL A 1 86 ? -7.511 6.321 -0.468 1.00 94.94 86 VAL A N 1
ATOM 691 C CA . VAL A 1 86 ? -6.329 5.806 0.247 1.00 94.94 86 VAL A CA 1
ATOM 692 C C . VAL A 1 86 ? -6.163 6.485 1.606 1.00 94.94 86 VAL A C 1
ATOM 694 O O . VAL A 1 86 ? -6.027 5.799 2.619 1.00 94.94 86 VAL A O 1
ATOM 697 N N . LEU A 1 87 ? -6.256 7.814 1.663 1.00 95.25 87 LEU A N 1
ATOM 698 C CA . LEU A 1 87 ? -6.141 8.563 2.917 1.00 95.25 87 LEU A CA 1
ATOM 699 C C . LEU A 1 87 ? -7.220 8.166 3.933 1.00 95.25 87 LEU A C 1
ATOM 701 O O . LEU A 1 87 ? -6.934 8.045 5.123 1.00 95.25 87 LEU A O 1
ATOM 705 N N . ARG A 1 88 ? -8.446 7.887 3.477 1.00 95.25 88 ARG A N 1
ATOM 706 C CA . ARG A 1 88 ? -9.519 7.397 4.351 1.00 95.25 88 ARG A CA 1
ATOM 707 C C . ARG A 1 88 ? -9.231 6.005 4.912 1.00 95.25 88 ARG A C 1
ATOM 709 O O . ARG A 1 88 ? -9.518 5.762 6.081 1.00 95.25 88 ARG A O 1
ATOM 716 N N . ILE A 1 89 ? -8.648 5.105 4.118 1.00 94.00 89 ILE A N 1
ATOM 717 C CA . ILE A 1 89 ? -8.195 3.796 4.614 1.00 94.00 89 ILE A CA 1
ATOM 718 C C . ILE A 1 89 ? -7.160 3.999 5.723 1.00 94.00 89 ILE A C 1
ATOM 720 O O . ILE A 1 89 ? -7.323 3.440 6.805 1.00 94.00 89 ILE A O 1
ATOM 724 N N . VAL A 1 90 ? -6.145 4.836 5.488 1.00 93.25 90 VAL A N 1
ATOM 725 C CA . VAL A 1 90 ? -5.099 5.134 6.480 1.00 93.25 90 VAL A CA 1
ATOM 726 C C . VAL A 1 90 ? -5.702 5.699 7.767 1.00 93.25 90 VAL A C 1
ATOM 728 O O . VAL A 1 90 ? -5.414 5.190 8.850 1.00 93.25 90 VAL A O 1
ATOM 731 N N . ALA A 1 91 ? -6.581 6.698 7.656 1.00 94.56 91 ALA A N 1
ATOM 732 C CA . ALA A 1 91 ? -7.246 7.310 8.803 1.00 94.56 91 ALA A CA 1
ATOM 733 C C . ALA A 1 91 ? -8.053 6.287 9.615 1.00 94.56 91 ALA A C 1
ATOM 735 O O . ALA A 1 91 ? -7.962 6.269 10.840 1.00 94.56 91 ALA A O 1
ATOM 736 N N . ASN A 1 92 ? -8.785 5.394 8.943 1.00 92.88 92 ASN A N 1
ATOM 737 C CA . ASN A 1 92 ? -9.534 4.336 9.614 1.00 92.88 92 ASN A CA 1
ATOM 738 C C . ASN A 1 9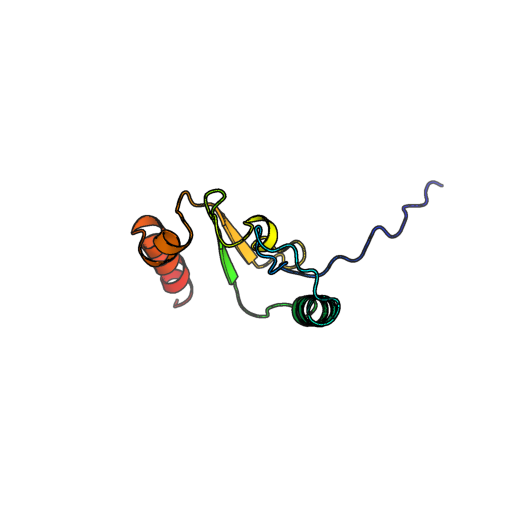2 ? -8.603 3.384 10.370 1.00 92.88 92 ASN A C 1
ATOM 740 O O . ASN A 1 92 ? -8.856 3.100 11.536 1.00 92.88 92 ASN A O 1
ATOM 744 N N . ARG A 1 93 ? -7.509 2.926 9.746 1.00 91.00 93 ARG A N 1
ATOM 745 C CA . ARG A 1 93 ? -6.567 2.002 10.397 1.00 91.00 93 ARG A CA 1
ATOM 746 C C . ARG A 1 93 ? -5.901 2.629 11.610 1.00 91.00 93 ARG A C 1
ATOM 748 O O . ARG A 1 93 ? -5.906 2.020 12.673 1.00 91.00 93 ARG A O 1
ATOM 755 N N . LEU A 1 94 ? -5.401 3.854 11.486 1.00 90.19 94 LEU A N 1
ATOM 756 C CA . LEU A 1 94 ? -4.750 4.542 12.601 1.00 90.19 94 LEU A CA 1
ATOM 757 C C . LEU A 1 94 ? -5.745 4.940 13.700 1.00 90.19 94 LEU A C 1
ATOM 759 O O . LEU A 1 94 ? -5.422 4.839 14.880 1.00 90.19 94 LEU A O 1
ATOM 763 N N . GLY A 1 95 ? -6.970 5.322 13.336 1.00 89.88 95 GLY A N 1
ATOM 764 C CA . GLY A 1 95 ? -8.028 5.640 14.295 1.00 89.88 95 GLY A CA 1
ATOM 765 C C . GLY A 1 95 ? -8.501 4.429 15.103 1.00 89.88 95 GLY A C 1
ATOM 766 O O . GLY A 1 95 ? -8.821 4.573 16.280 1.00 89.88 95 GLY A O 1
ATOM 767 N N . THR A 1 96 ? -8.509 3.230 14.506 1.00 70.50 96 THR A N 1
ATOM 768 C CA . THR A 1 96 ? -8.872 1.985 15.210 1.00 70.50 96 THR A CA 1
ATOM 769 C C . THR A 1 96 ? -7.793 1.460 16.156 1.00 70.50 96 THR A C 1
ATOM 771 O O . THR A 1 96 ? -8.125 0.707 17.061 1.00 70.50 96 THR A O 1
ATOM 774 N N . GLN A 1 97 ? -6.527 1.848 15.971 1.00 60.03 97 GLN A N 1
ATOM 775 C CA . GLN A 1 97 ? -5.393 1.381 16.789 1.00 60.03 97 GLN A CA 1
ATOM 776 C C . GLN A 1 97 ? -5.188 2.205 18.071 1.00 60.03 97 GLN A C 1
ATOM 778 O O . GLN A 1 97 ? -4.378 1.836 18.913 1.00 60.03 97 GLN A O 1
ATOM 783 N N . ASN A 1 98 ? -5.888 3.336 18.210 1.00 54.88 98 ASN A N 1
ATOM 784 C CA . ASN A 1 98 ? -5.701 4.297 19.300 1.00 54.88 98 ASN A CA 1
ATOM 785 C C . ASN A 1 98 ? -6.846 4.256 20.338 1.00 54.88 98 ASN A C 1
ATOM 787 O O . ASN A 1 98 ? -7.213 5.287 20.904 1.00 54.88 98 ASN A O 1
ATOM 791 N N . ARG A 1 99 ? -7.453 3.081 20.535 1.00 46.94 99 ARG A N 1
ATOM 792 C CA . ARG A 1 99 ? -8.467 2.783 21.558 1.00 46.94 99 ARG A CA 1
ATOM 793 C C . ARG A 1 99 ? -8.050 1.551 22.341 1.00 46.94 99 ARG A C 1
ATOM 795 O O . ARG A 1 99 ? -8.337 1.541 23.555 1.00 46.94 99 ARG A O 1
#